Protein AF-A0A2M6W1D3-F1 (afdb_monomer_lite)

Structure (mmCIF, N/CA/C/O backbone):
data_AF-A0A2M6W1D3-F1
#
_entry.id   AF-A0A2M6W1D3-F1
#
loop_
_atom_site.group_PDB
_atom_site.id
_atom_site.type_symbol
_atom_site.label_atom_id
_atom_site.label_alt_id
_atom_site.label_comp_id
_atom_site.label_asym_id
_atom_site.label_entity_id
_atom_site.label_seq_id
_atom_site.pdbx_PDB_ins_code
_atom_site.Cartn_x
_atom_site.Cartn_y
_atom_site.Cartn_z
_atom_site.occupancy
_atom_site.B_iso_or_equiv
_atom_site.auth_seq_id
_atom_site.auth_comp_id
_atom_site.auth_asym_id
_atom_site.auth_atom_id
_atom_site.pdbx_PDB_model_num
ATOM 1 N N . MET A 1 1 ? -24.817 -2.370 15.921 1.00 68.31 1 MET A N 1
ATOM 2 C CA . MET A 1 1 ? -23.469 -1.925 16.345 1.00 68.31 1 MET A CA 1
ATOM 3 C C . MET A 1 1 ? -22.433 -2.839 15.699 1.00 68.31 1 MET A C 1
ATOM 5 O O . MET A 1 1 ? -22.484 -4.038 15.940 1.00 68.31 1 MET A O 1
ATOM 9 N N . VAL A 1 2 ? -21.548 -2.332 14.832 1.00 80.88 2 VAL A N 1
ATOM 10 C CA . VAL A 1 2 ? -20.519 -3.176 14.184 1.00 80.88 2 VAL A CA 1
ATOM 11 C C . VAL A 1 2 ? -19.454 -3.549 15.217 1.00 80.88 2 VAL A C 1
ATOM 13 O O . VAL A 1 2 ? -18.912 -2.672 15.891 1.00 80.88 2 VAL A O 1
ATOM 16 N N . ASN A 1 3 ? -19.146 -4.840 15.347 1.00 92.31 3 ASN A N 1
ATOM 17 C CA . ASN A 1 3 ? -18.143 -5.343 16.285 1.00 92.31 3 ASN A CA 1
ATOM 18 C C . ASN A 1 3 ? -16.771 -4.669 16.045 1.00 92.31 3 ASN A C 1
ATOM 20 O O . ASN A 1 3 ? -16.336 -4.509 14.903 1.00 92.31 3 ASN A O 1
ATOM 24 N N . ARG A 1 4 ? -16.059 -4.294 17.120 1.00 91.62 4 ARG A N 1
ATOM 25 C CA . ARG A 1 4 ? -14.717 -3.685 17.047 1.00 91.62 4 ARG A CA 1
ATOM 26 C C . ARG A 1 4 ? -13.729 -4.506 16.216 1.00 91.62 4 ARG A C 1
ATOM 28 O O . ARG A 1 4 ? -12.936 -3.915 15.492 1.00 91.62 4 ARG A O 1
ATOM 35 N N . TYR A 1 5 ? -13.809 -5.835 16.293 1.00 94.50 5 TYR A N 1
ATOM 36 C CA . TYR A 1 5 ? -12.945 -6.737 15.534 1.00 94.50 5 TYR A CA 1
ATOM 37 C C . TYR A 1 5 ? -13.270 -6.700 14.040 1.00 94.50 5 TYR A C 1
ATOM 39 O O . TYR A 1 5 ? -12.359 -6.664 13.222 1.00 94.50 5 TYR A O 1
ATOM 47 N N . VAL A 1 6 ? -14.555 -6.602 13.688 1.00 95.06 6 VAL A N 1
ATOM 48 C CA . VAL A 1 6 ? -15.001 -6.441 12.296 1.00 95.06 6 VAL A CA 1
ATOM 49 C C . VAL A 1 6 ? -14.519 -5.106 11.730 1.00 95.06 6 VAL A C 1
ATOM 51 O O . VAL A 1 6 ? -13.974 -5.073 10.633 1.00 95.06 6 VAL A O 1
ATOM 54 N N . ARG A 1 7 ? -14.632 -4.008 12.491 1.00 93.50 7 ARG A N 1
ATOM 55 C CA . ARG A 1 7 ? -14.107 -2.696 12.069 1.00 93.50 7 ARG A CA 1
ATOM 56 C C . ARG A 1 7 ? -12.603 -2.732 11.827 1.00 93.50 7 ARG A C 1
ATOM 58 O O . ARG A 1 7 ? -12.141 -2.195 10.828 1.00 93.50 7 ARG A O 1
ATOM 65 N N . LEU A 1 8 ? -11.851 -3.357 12.734 1.00 96.12 8 LEU A N 1
ATOM 66 C CA . LEU A 1 8 ? -10.405 -3.517 12.597 1.00 96.12 8 LEU A CA 1
ATOM 67 C C . LEU A 1 8 ? -10.064 -4.313 11.335 1.00 96.12 8 LEU A C 1
ATOM 69 O O . LEU A 1 8 ? -9.283 -3.848 10.514 1.00 96.12 8 LEU A O 1
ATOM 73 N N . PHE A 1 9 ? -10.698 -5.472 11.162 1.00 97.56 9 PHE A N 1
ATOM 74 C CA . PHE A 1 9 ? -10.485 -6.344 10.014 1.00 97.56 9 PHE A CA 1
ATOM 75 C C . PHE A 1 9 ? -10.762 -5.623 8.691 1.00 97.56 9 PHE A C 1
ATOM 77 O O . PHE A 1 9 ? -9.883 -5.550 7.837 1.00 97.56 9 PHE A O 1
ATOM 84 N N . LEU A 1 10 ? -11.939 -5.004 8.552 1.00 97.38 10 LEU A N 1
ATOM 85 C CA . LEU A 1 10 ? -12.311 -4.267 7.342 1.00 97.38 10 LEU A CA 1
ATOM 86 C C . LEU A 1 10 ? -11.357 -3.107 7.056 1.00 97.38 10 LEU A C 1
ATOM 88 O O . LEU A 1 10 ? -11.041 -2.842 5.900 1.00 97.38 10 LEU A O 1
ATOM 92 N N . SER A 1 11 ? -10.861 -2.446 8.102 1.00 97.69 11 SER A N 1
ATOM 93 C CA . SER A 1 11 ? -9.961 -1.307 7.940 1.00 97.69 11 SER A CA 1
ATOM 94 C C . SER A 1 11 ? -8.629 -1.702 7.299 1.00 97.69 11 SER A C 1
ATOM 96 O O . SER A 1 11 ? -8.086 -0.906 6.547 1.00 97.69 11 SER A O 1
ATOM 98 N N . TYR A 1 12 ? -8.125 -2.920 7.522 1.00 98.19 12 TYR A N 1
ATOM 99 C CA . TYR A 1 12 ? -6.930 -3.421 6.828 1.00 98.19 12 TYR A CA 1
ATOM 100 C C . TYR A 1 12 ? -7.259 -4.127 5.513 1.00 98.19 12 TYR A C 1
ATOM 102 O O . TYR A 1 12 ? -6.536 -3.962 4.535 1.00 98.19 12 TYR A O 1
ATOM 110 N N . VAL A 1 13 ? -8.361 -4.873 5.448 1.00 98.31 13 VAL A N 1
ATOM 111 C CA . VAL A 1 13 ? -8.743 -5.593 4.225 1.00 98.31 13 VAL A CA 1
ATOM 112 C C . VAL A 1 13 ? -9.032 -4.644 3.070 1.00 98.31 13 VAL A C 1
ATOM 114 O O . VAL A 1 13 ? -8.676 -4.958 1.942 1.00 98.31 13 VAL A O 1
ATOM 117 N N . LEU A 1 14 ? -9.632 -3.480 3.321 1.00 97.94 14 LEU A N 1
ATOM 118 C CA . LEU A 1 14 ? -9.988 -2.553 2.246 1.00 97.94 14 LEU A CA 1
ATOM 119 C C . LEU A 1 14 ? -8.753 -1.979 1.513 1.00 97.94 14 LEU A C 1
ATOM 121 O O . LEU A 1 14 ? -8.679 -2.154 0.295 1.00 97.94 14 LEU A O 1
ATOM 125 N N . PRO A 1 15 ? -7.750 -1.367 2.184 1.00 98.06 15 PRO A N 1
ATOM 126 C CA . PRO A 1 15 ? -6.541 -0.884 1.512 1.00 98.06 15 PRO A CA 1
ATOM 127 C C . PRO A 1 15 ? -5.729 -2.002 0.855 1.00 98.06 15 PRO A C 1
ATOM 129 O O . PRO A 1 15 ? -5.329 -1.873 -0.300 1.00 98.06 15 PRO A O 1
ATOM 132 N N . PHE A 1 16 ? -5.519 -3.119 1.559 1.00 98.25 16 PHE A N 1
ATOM 133 C CA . PHE A 1 16 ? -4.771 -4.249 1.005 1.00 98.25 16 PHE A CA 1
ATOM 134 C C . PHE A 1 16 ? -5.502 -4.904 -0.170 1.00 98.25 16 PHE A C 1
ATOM 136 O O . PHE A 1 16 ? -4.865 -5.283 -1.147 1.00 98.25 16 PHE A O 1
ATOM 143 N N . GLY A 1 17 ? -6.830 -5.001 -0.110 1.00 98.00 17 GLY A N 1
ATOM 144 C CA . GLY A 1 17 ? -7.662 -5.510 -1.196 1.00 98.00 17 GLY A CA 1
ATOM 145 C C . GLY A 1 17 ? -7.583 -4.623 -2.434 1.00 98.00 17 GLY A C 1
ATOM 146 O O . GLY A 1 17 ? -7.356 -5.128 -3.530 1.00 98.00 17 GLY A O 1
ATOM 147 N N . ALA A 1 18 ? -7.674 -3.300 -2.267 1.00 97.12 18 ALA A N 1
ATOM 148 C CA . ALA A 1 18 ? -7.478 -2.353 -3.364 1.00 97.12 18 ALA A CA 1
ATOM 149 C C . ALA A 1 18 ? -6.077 -2.489 -3.986 1.00 97.12 18 ALA A C 1
ATOM 151 O O . ALA A 1 18 ? -5.941 -2.564 -5.208 1.00 97.12 18 ALA A O 1
ATOM 152 N N . GLY A 1 19 ? -5.044 -2.599 -3.145 1.00 96.56 19 GLY A N 1
ATOM 153 C CA . GLY A 1 19 ? -3.672 -2.828 -3.586 1.00 96.56 19 GLY A CA 1
ATOM 154 C C . GLY A 1 19 ? -3.479 -4.145 -4.334 1.00 96.56 19 GLY A C 1
ATOM 155 O O . GLY A 1 19 ? -2.810 -4.176 -5.366 1.00 96.56 19 GLY A O 1
ATOM 156 N N . PHE A 1 20 ? -4.097 -5.225 -3.857 1.00 97.00 20 PHE A N 1
ATOM 157 C CA . PHE A 1 20 ? -4.066 -6.532 -4.508 1.00 97.00 20 PHE A CA 1
ATOM 158 C C . PHE A 1 20 ? -4.719 -6.485 -5.890 1.00 97.00 20 PHE A C 1
ATOM 160 O O . PHE A 1 20 ? -4.106 -6.915 -6.865 1.00 97.00 20 PHE A O 1
ATOM 167 N N . VAL A 1 21 ? -5.921 -5.910 -5.992 1.00 97.56 21 VAL A N 1
ATOM 168 C CA . VAL A 1 21 ? -6.631 -5.758 -7.269 1.00 97.56 21 VAL A CA 1
ATOM 169 C C . VAL A 1 21 ? -5.798 -4.928 -8.246 1.00 97.56 21 VAL A C 1
ATOM 171 O O . VAL A 1 21 ? -5.587 -5.349 -9.380 1.00 97.56 21 VAL A O 1
ATOM 174 N N . GLY A 1 22 ? -5.252 -3.790 -7.807 1.00 95.00 22 GLY A N 1
ATOM 175 C CA . GLY A 1 22 ? -4.374 -2.967 -8.641 1.00 95.00 22 GLY A CA 1
ATOM 176 C C . GLY A 1 22 ? -3.122 -3.717 -9.106 1.00 95.00 22 GLY A C 1
ATOM 177 O O . GLY A 1 22 ? -2.772 -3.672 -10.286 1.00 95.00 22 GLY A O 1
ATOM 178 N N . SER A 1 23 ? -2.472 -4.457 -8.204 1.00 93.62 23 SER A N 1
ATOM 179 C CA . SER A 1 23 ? -1.282 -5.260 -8.513 1.00 93.62 23 SER A CA 1
ATOM 180 C C . SER A 1 23 ? -1.586 -6.382 -9.507 1.00 93.62 23 SER A C 1
ATOM 182 O O . SER A 1 23 ? -0.824 -6.589 -10.447 1.00 93.62 23 SER A O 1
ATOM 184 N N . PHE A 1 24 ? -2.734 -7.050 -9.379 1.00 95.81 24 PHE A N 1
ATOM 185 C CA . PHE A 1 24 ? -3.146 -8.131 -10.275 1.00 95.81 24 PHE A CA 1
ATOM 186 C C . PHE A 1 24 ? -3.181 -7.695 -11.749 1.00 95.81 24 PHE A C 1
ATOM 188 O O . PHE A 1 24 ? -2.719 -8.423 -12.626 1.00 95.81 24 PHE A O 1
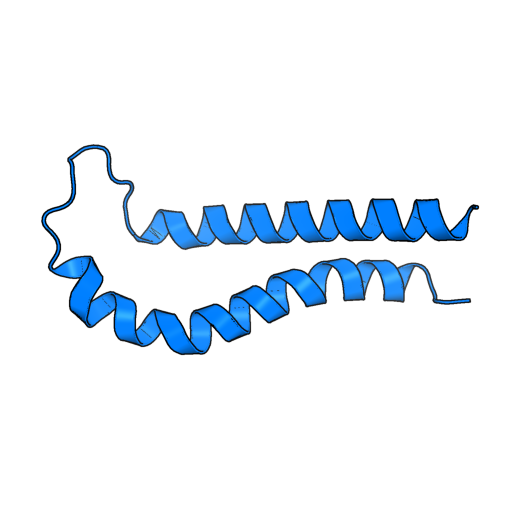ATOM 195 N N . PHE A 1 25 ? -3.657 -6.477 -12.026 1.00 93.88 25 PHE A N 1
ATOM 196 C CA . PHE A 1 25 ? -3.719 -5.947 -13.392 1.00 93.88 25 PHE A CA 1
ATOM 197 C C . PHE A 1 25 ? -2.414 -5.298 -13.874 1.00 93.88 25 PHE A C 1
ATOM 199 O O . PHE A 1 25 ? -2.166 -5.238 -15.081 1.00 93.88 25 PHE A O 1
ATOM 206 N N . THR A 1 26 ? -1.581 -4.794 -12.960 1.00 91.19 26 THR A N 1
ATOM 207 C CA . THR A 1 26 ? -0.400 -3.986 -13.308 1.00 91.19 26 THR A CA 1
ATOM 208 C C . THR A 1 26 ? 0.907 -4.774 -13.265 1.00 91.19 26 THR A C 1
ATOM 210 O O . THR A 1 26 ? 1.730 -4.613 -14.167 1.00 91.19 26 THR A O 1
ATOM 213 N N . ALA A 1 27 ? 1.092 -5.674 -12.296 1.00 90.62 27 ALA A N 1
ATOM 214 C CA . ALA A 1 27 ? 2.338 -6.410 -12.084 1.00 90.62 27 ALA A CA 1
ATOM 215 C C . ALA A 1 27 ? 2.845 -7.174 -13.324 1.00 90.62 27 ALA A C 1
ATOM 217 O O . ALA A 1 27 ? 4.045 -7.094 -13.601 1.00 90.62 27 ALA A O 1
ATOM 218 N N . PRO A 1 28 ? 1.992 -7.846 -14.130 1.00 90.00 28 PRO A N 1
ATOM 219 C CA . PRO A 1 28 ? 2.456 -8.523 -15.343 1.00 90.00 28 PRO A CA 1
ATOM 220 C C . PRO A 1 28 ? 3.029 -7.558 -16.387 1.00 90.00 28 PRO A C 1
ATOM 222 O O . PRO A 1 28 ? 3.954 -7.909 -17.114 1.00 90.00 28 PRO A O 1
ATOM 225 N N . LYS A 1 29 ? 2.496 -6.332 -16.449 1.00 88.50 29 LYS A N 1
ATOM 226 C CA . LYS A 1 29 ? 2.885 -5.317 -17.435 1.00 88.50 29 LYS A CA 1
ATOM 227 C C . LYS A 1 29 ? 4.129 -4.542 -17.015 1.00 88.50 29 LYS A C 1
ATOM 229 O O . LYS A 1 29 ? 4.859 -4.069 -17.870 1.00 88.50 29 LYS A O 1
ATOM 234 N N . ILE A 1 30 ? 4.417 -4.426 -15.718 1.00 88.94 30 ILE A N 1
ATOM 235 C CA . ILE A 1 30 ? 5.607 -3.703 -15.235 1.00 88.94 30 ILE A CA 1
ATOM 236 C C . ILE A 1 30 ? 6.885 -4.273 -15.869 1.00 88.94 30 ILE A C 1
ATOM 238 O O . ILE A 1 30 ? 7.718 -3.516 -16.356 1.00 88.94 30 ILE A O 1
ATOM 242 N N . LYS A 1 31 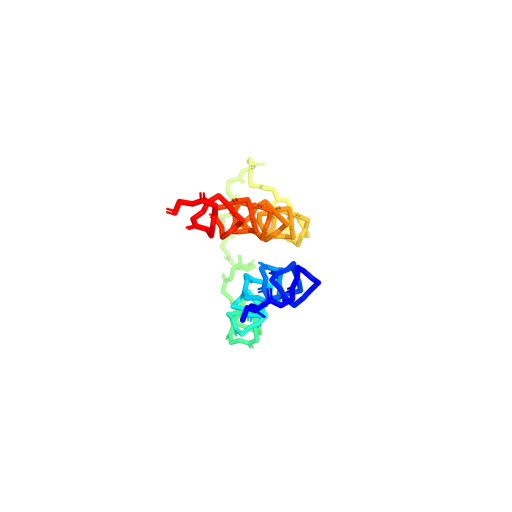? 7.002 -5.602 -15.975 1.00 85.56 31 LYS A N 1
ATOM 243 C CA . LYS A 1 31 ? 8.180 -6.261 -16.566 1.00 85.56 31 LYS A CA 1
ATOM 244 C C . LYS A 1 31 ? 8.390 -5.985 -18.061 1.00 85.56 31 LYS A C 1
ATOM 246 O O . LYS A 1 31 ? 9.448 -6.327 -18.572 1.00 85.56 31 LYS A O 1
ATOM 251 N N . THR A 1 32 ? 7.406 -5.428 -18.770 1.00 89.38 32 THR A N 1
ATOM 252 C CA . THR A 1 32 ? 7.508 -5.201 -20.220 1.00 89.38 32 THR A CA 1
ATOM 253 C C . THR A 1 32 ? 7.954 -3.790 -20.577 1.00 89.38 32 THR A C 1
ATOM 255 O O . THR A 1 32 ? 8.562 -3.612 -21.623 1.00 89.38 32 THR A O 1
ATOM 258 N N . TRP A 1 33 ? 7.641 -2.788 -19.749 1.00 90.38 33 TRP A N 1
ATOM 259 C CA . TRP A 1 33 ? 7.958 -1.382 -20.043 1.00 90.38 33 TRP A CA 1
ATOM 260 C C . TRP A 1 33 ? 8.831 -0.722 -18.974 1.00 90.38 33 TRP A C 1
ATOM 262 O O . TRP A 1 33 ? 9.675 0.102 -19.297 1.00 90.38 33 TRP A O 1
ATOM 272 N N . TYR A 1 34 ? 8.660 -1.065 -17.695 1.00 91.00 34 TYR A N 1
ATOM 273 C CA . TYR A 1 34 ? 9.349 -0.362 -16.610 1.00 91.00 34 TYR A CA 1
ATOM 274 C C . TYR A 1 34 ? 10.837 -0.723 -16.549 1.00 91.00 34 TYR A C 1
ATOM 276 O O . TYR A 1 34 ? 11.680 0.100 -16.200 1.00 91.00 34 TYR A O 1
ATOM 284 N N . THR A 1 35 ? 11.178 -1.958 -16.917 1.00 89.69 35 THR A N 1
ATOM 285 C CA . THR A 1 35 ? 12.560 -2.452 -16.946 1.00 89.69 35 THR A CA 1
ATOM 286 C C . THR A 1 35 ? 13.354 -1.934 -18.143 1.00 89.69 35 THR A C 1
ATOM 288 O O . THR A 1 35 ? 14.575 -2.014 -18.114 1.00 89.69 35 THR A O 1
ATOM 291 N N . THR A 1 36 ? 12.688 -1.413 -19.178 1.00 93.25 36 THR A N 1
ATOM 292 C CA . THR A 1 36 ? 13.332 -0.877 -20.390 1.00 93.25 36 THR A CA 1
ATOM 293 C C . THR A 1 36 ? 13.586 0.627 -20.313 1.00 93.25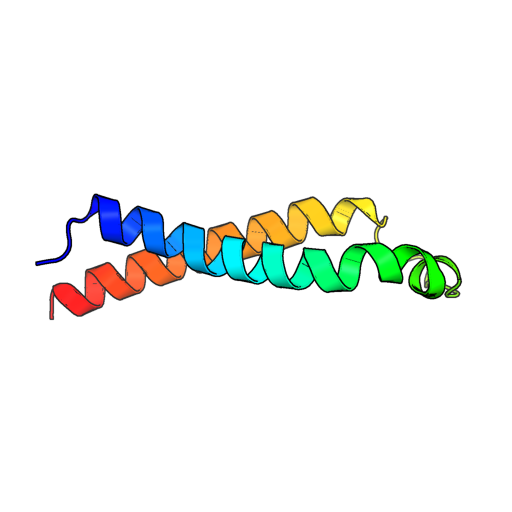 36 THR A C 1
ATOM 295 O O . THR A 1 36 ? 14.118 1.200 -21.257 1.00 93.25 36 THR A O 1
ATOM 298 N N . LEU A 1 37 ? 13.162 1.284 -19.231 1.00 93.06 37 LEU A N 1
ATOM 299 C CA . LEU A 1 37 ? 13.390 2.710 -19.029 1.00 93.06 37 LEU A CA 1
ATOM 300 C C . LEU A 1 37 ? 14.844 2.987 -18.662 1.00 93.06 37 LEU A C 1
ATOM 302 O O . LEU A 1 37 ? 15.438 2.260 -17.865 1.00 93.06 37 LEU A O 1
ATOM 306 N N . ASP A 1 38 ? 15.365 4.099 -19.172 1.00 94.50 38 ASP A N 1
ATOM 307 C CA . ASP A 1 38 ? 16.580 4.699 -18.638 1.00 94.50 38 ASP A CA 1
ATOM 308 C C . ASP A 1 38 ? 16.243 5.374 -17.298 1.00 94.50 38 ASP A C 1
ATOM 310 O O . ASP A 1 38 ? 15.559 6.401 -17.243 1.00 94.50 38 ASP A O 1
ATOM 314 N N . LYS A 1 39 ? 16.610 4.712 -16.196 1.00 92.00 39 LYS A N 1
ATOM 315 C CA . LYS A 1 39 ? 16.257 5.126 -14.833 1.00 92.00 39 LYS A CA 1
ATOM 316 C C . LYS A 1 39 ? 17.380 6.007 -14.265 1.00 92.00 39 LYS A C 1
ATOM 318 O O . LYS A 1 39 ? 18.535 5.583 -14.290 1.00 92.00 39 LYS A O 1
ATOM 323 N N . PRO A 1 40 ? 17.074 7.170 -13.656 1.00 94.12 40 PRO A N 1
ATOM 324 C CA . PRO A 1 40 ? 18.068 7.957 -12.927 1.00 94.12 40 PRO A CA 1
ATOM 325 C C . PRO A 1 40 ? 18.772 7.127 -11.847 1.00 94.12 40 PRO A C 1
ATOM 327 O O . PRO A 1 40 ? 18.140 6.272 -11.223 1.00 94.12 40 PRO A O 1
ATOM 330 N N . SER A 1 41 ? 20.033 7.445 -11.546 1.00 94.31 41 SER A N 1
ATOM 331 C CA . SER A 1 41 ? 20.852 6.723 -10.554 1.00 94.31 41 SER A CA 1
ATOM 332 C C . SER A 1 41 ? 20.290 6.733 -9.126 1.00 94.31 41 SER A C 1
ATOM 334 O O . SER A 1 41 ? 20.632 5.866 -8.328 1.00 94.31 41 SER A O 1
ATOM 336 N N . LEU A 1 42 ? 19.409 7.686 -8.803 1.00 95.50 42 LEU A N 1
ATOM 337 C CA . LEU A 1 42 ? 18.714 7.779 -7.512 1.00 95.50 42 LEU A CA 1
ATOM 338 C C . LEU A 1 42 ? 17.449 6.909 -7.428 1.00 95.50 42 LEU A C 1
ATOM 340 O O . LEU A 1 42 ? 16.797 6.877 -6.384 1.00 95.50 42 LEU A O 1
ATOM 344 N N . SER A 1 43 ? 17.066 6.230 -8.512 1.00 94.19 43 SER A N 1
ATOM 345 C CA . SER A 1 43 ? 15.884 5.368 -8.512 1.00 94.19 43 SER A CA 1
ATOM 346 C C . SER A 1 43 ? 16.131 4.153 -7.615 1.00 94.19 43 SER A C 1
ATOM 348 O O . SER A 1 43 ? 17.144 3.469 -7.785 1.00 94.19 43 SER A O 1
ATOM 350 N N . PRO A 1 44 ? 15.230 3.844 -6.668 1.00 92.75 44 PRO A N 1
ATOM 351 C CA . PRO A 1 44 ? 15.412 2.692 -5.805 1.00 92.75 44 PRO A CA 1
ATOM 352 C C . PRO A 1 44 ? 15.287 1.385 -6.606 1.00 92.75 44 PRO A C 1
ATOM 354 O O . PRO A 1 44 ? 14.597 1.347 -7.630 1.00 92.75 44 PRO A O 1
ATOM 357 N N . PRO A 1 45 ? 15.892 0.286 -6.124 1.00 92.31 45 PRO A N 1
ATOM 358 C CA . PRO A 1 45 ? 15.686 -1.034 -6.707 1.00 92.31 45 PRO A CA 1
ATOM 359 C C . PRO A 1 45 ? 14.205 -1.442 -6.744 1.00 92.31 45 PRO A C 1
ATOM 361 O O . PRO A 1 45 ? 13.456 -1.173 -5.805 1.00 92.31 45 PRO A O 1
ATOM 364 N N . ASP A 1 46 ? 13.798 -2.187 -7.775 1.00 90.88 46 ASP A N 1
ATOM 365 C CA . ASP A 1 46 ? 12.397 -2.580 -8.006 1.00 90.88 46 ASP A CA 1
ATOM 366 C C . ASP A 1 46 ? 11.765 -3.364 -6.828 1.00 90.88 46 ASP A C 1
ATOM 368 O O . ASP A 1 46 ? 10.553 -3.330 -6.618 1.00 90.88 46 ASP A O 1
ATOM 372 N N . TRP A 1 47 ? 12.558 -4.050 -6.000 1.00 91.88 47 TRP A N 1
ATOM 373 C CA . TRP A 1 47 ? 12.032 -4.768 -4.832 1.00 91.88 47 TRP A CA 1
ATOM 374 C C . TRP A 1 47 ? 11.517 -3.833 -3.725 1.00 91.88 47 TRP A C 1
ATOM 376 O O . TRP A 1 47 ? 10.674 -4.247 -2.930 1.00 91.88 47 TRP A O 1
ATOM 386 N N . VAL A 1 48 ? 11.966 -2.571 -3.686 1.00 95.94 48 VAL A N 1
ATOM 387 C CA . VAL A 1 48 ? 11.590 -1.575 -2.664 1.00 95.94 48 VAL A CA 1
ATOM 388 C C . VAL A 1 48 ? 10.107 -1.201 -2.746 1.00 95.94 48 VAL A C 1
ATOM 390 O O . VAL A 1 48 ? 9.504 -0.841 -1.732 1.00 95.94 48 VAL A O 1
ATOM 393 N N . PHE A 1 49 ? 9.477 -1.358 -3.915 1.00 92.62 49 PHE A N 1
ATOM 394 C CA . PHE A 1 49 ? 8.043 -1.117 -4.070 1.00 92.62 49 PHE A CA 1
ATOM 395 C C . PHE A 1 49 ? 7.204 -1.965 -3.104 1.00 92.62 49 PHE A C 1
ATOM 397 O O . PHE A 1 49 ? 6.246 -1.450 -2.530 1.00 92.62 49 PHE A O 1
ATOM 404 N N . ALA A 1 50 ? 7.560 -3.235 -2.878 1.00 93.62 50 ALA A N 1
ATOM 405 C CA . ALA A 1 50 ? 6.759 -4.123 -2.035 1.00 93.62 50 ALA A CA 1
ATOM 406 C C . ALA A 1 50 ? 6.731 -3.684 -0.551 1.00 93.62 50 ALA A C 1
ATOM 408 O O . ALA A 1 50 ? 5.629 -3.524 -0.013 1.00 93.62 50 ALA A O 1
ATOM 409 N N . PRO A 1 51 ? 7.872 -3.409 0.117 1.00 97.25 51 PRO A N 1
ATOM 410 C CA . PRO A 1 51 ? 7.880 -2.846 1.468 1.00 97.25 51 PRO A CA 1
ATOM 411 C C . PRO A 1 51 ? 7.171 -1.493 1.578 1.00 97.25 51 PRO A C 1
ATOM 413 O O . PRO A 1 51 ? 6.397 -1.291 2.513 1.00 97.25 51 PRO A O 1
ATOM 416 N N . VAL A 1 52 ? 7.391 -0.582 0.622 1.00 97.94 52 VAL A N 1
ATOM 417 C CA . VAL A 1 52 ? 6.800 0.767 0.655 1.00 97.94 52 VAL A CA 1
ATOM 418 C C . VAL A 1 52 ? 5.278 0.701 0.560 1.00 97.94 52 VAL A C 1
ATOM 420 O O . VAL A 1 52 ? 4.587 1.255 1.415 1.00 97.94 52 VAL A O 1
ATOM 423 N N . TRP A 1 53 ? 4.737 -0.027 -0.421 1.00 96.81 53 TRP A N 1
ATOM 424 C CA . TRP A 1 53 ? 3.289 -0.184 -0.566 1.00 96.81 53 TRP A CA 1
ATOM 425 C C . TRP A 1 53 ? 2.661 -0.901 0.626 1.00 96.81 53 TRP A C 1
ATOM 427 O O . TRP A 1 53 ? 1.615 -0.475 1.110 1.00 96.81 53 TRP A O 1
ATOM 437 N N . THR A 1 54 ? 3.324 -1.932 1.155 1.00 97.62 54 THR A N 1
ATOM 438 C CA . THR A 1 54 ? 2.869 -2.617 2.374 1.00 97.62 54 THR A CA 1
ATOM 439 C C . THR A 1 54 ? 2.784 -1.645 3.549 1.00 97.62 54 THR A C 1
ATOM 441 O O . THR A 1 54 ? 1.761 -1.596 4.233 1.00 97.62 54 THR A O 1
ATOM 444 N N . GLY A 1 55 ? 3.818 -0.823 3.756 1.00 98.50 55 GLY A N 1
ATOM 445 C CA . GLY A 1 55 ? 3.827 0.209 4.792 1.00 98.50 55 GLY A CA 1
ATOM 446 C C . GLY A 1 55 ? 2.681 1.206 4.625 1.00 98.50 55 GLY A C 1
ATOM 447 O O . GLY A 1 55 ? 1.955 1.480 5.580 1.00 98.50 55 GLY A O 1
ATOM 448 N N . ILE A 1 56 ? 2.451 1.684 3.401 1.00 98.25 56 ILE A N 1
ATOM 449 C CA . ILE A 1 56 ? 1.347 2.596 3.085 1.00 98.25 56 ILE A CA 1
ATOM 450 C C . ILE A 1 56 ? -0.013 1.953 3.399 1.00 98.25 56 ILE A C 1
ATOM 452 O O . ILE A 1 56 ? -0.836 2.586 4.060 1.00 98.25 56 ILE A O 1
ATOM 456 N N . TYR A 1 57 ? -0.255 0.697 3.009 1.00 98.38 57 TYR A N 1
ATOM 457 C CA . TYR A 1 57 ? -1.525 0.017 3.298 1.00 98.38 57 TYR A CA 1
ATOM 458 C C . TYR A 1 57 ? -1.752 -0.210 4.797 1.00 98.38 57 TYR A C 1
ATOM 460 O O . TYR A 1 57 ? -2.881 -0.069 5.274 1.00 98.38 57 TYR A O 1
ATOM 468 N N . ILE A 1 58 ? -0.693 -0.479 5.569 1.00 98.56 58 ILE A N 1
ATOM 469 C CA . ILE A 1 58 ? -0.770 -0.547 7.036 1.00 98.56 58 ILE A CA 1
ATOM 470 C C . ILE A 1 58 ? -1.162 0.816 7.616 1.00 98.56 58 ILE A C 1
ATOM 472 O O . ILE A 1 58 ? -2.048 0.891 8.473 1.00 98.56 58 ILE A O 1
ATOM 476 N N . LEU A 1 59 ? -0.528 1.897 7.156 1.00 98.62 59 LEU A N 1
ATOM 477 C CA . LEU A 1 59 ? -0.822 3.254 7.621 1.00 98.62 59 LEU A CA 1
ATOM 478 C C . LEU A 1 59 ? -2.259 3.664 7.281 1.00 98.62 59 LEU A C 1
ATOM 480 O O . LEU A 1 59 ? -2.972 4.159 8.154 1.00 98.62 59 LEU A O 1
ATOM 484 N N . MET A 1 60 ? -2.713 3.386 6.057 1.00 98.56 60 MET A N 1
ATOM 485 C CA . MET A 1 60 ? -4.093 3.616 5.621 1.00 98.56 60 MET A CA 1
ATOM 486 C C . MET A 1 60 ? -5.091 2.850 6.487 1.00 98.56 60 MET A C 1
ATOM 488 O O . MET A 1 60 ? -6.046 3.444 6.988 1.00 98.56 60 MET A O 1
ATOM 492 N N . GLY A 1 61 ? -4.861 1.554 6.720 1.00 98.25 61 GLY A N 1
ATOM 493 C CA . GLY A 1 61 ? -5.766 0.753 7.542 1.00 98.25 61 GLY A CA 1
ATOM 494 C C . GLY A 1 61 ? -5.805 1.205 8.999 1.00 98.25 61 GLY A C 1
ATOM 495 O O . GLY A 1 61 ? -6.872 1.280 9.610 1.00 98.25 61 GLY A O 1
ATOM 496 N N . THR A 1 62 ? -4.659 1.628 9.533 1.00 98.06 62 THR A N 1
ATOM 497 C CA . THR A 1 62 ? -4.569 2.219 10.873 1.00 98.06 62 THR A CA 1
ATOM 498 C C . THR A 1 62 ? -5.352 3.532 10.955 1.00 98.06 62 THR A C 1
ATOM 500 O O . THR A 1 62 ? -6.117 3.737 11.901 1.00 98.06 62 THR A O 1
ATOM 503 N N . ALA A 1 63 ? -5.201 4.417 9.966 1.00 97.81 63 ALA A N 1
ATOM 504 C CA . ALA A 1 63 ? -5.930 5.680 9.895 1.00 97.81 63 ALA A CA 1
ATOM 505 C C . ALA A 1 63 ? -7.447 5.449 9.794 1.00 97.81 63 ALA A C 1
ATOM 507 O O . ALA A 1 63 ? -8.206 6.020 10.581 1.00 97.81 63 ALA A O 1
ATOM 508 N N . LEU A 1 64 ? -7.879 4.548 8.906 1.00 97.38 64 LEU A N 1
ATOM 509 C CA . LEU A 1 64 ? -9.284 4.189 8.717 1.00 97.38 64 LEU A CA 1
ATOM 510 C C . LEU A 1 64 ? -9.906 3.633 10.003 1.00 97.38 64 LEU A C 1
ATOM 512 O O . LEU A 1 64 ? -10.970 4.091 10.421 1.00 97.38 64 LEU A O 1
ATOM 516 N N . TYR A 1 65 ? -9.215 2.723 10.696 1.00 96.81 65 TYR A N 1
ATOM 517 C CA . TYR A 1 65 ? -9.704 2.179 11.963 1.00 96.81 65 TYR A CA 1
ATOM 518 C C . TYR A 1 65 ? -9.856 3.261 13.040 1.00 96.81 65 TYR A C 1
ATOM 520 O O . TYR A 1 65 ? -10.855 3.284 13.767 1.00 96.81 65 TYR A O 1
ATOM 528 N N . ARG A 1 66 ? -8.886 4.182 13.150 1.00 95.75 66 ARG A N 1
ATOM 529 C CA . ARG A 1 66 ? -8.949 5.296 14.110 1.00 95.75 66 ARG A CA 1
ATOM 530 C C . ARG A 1 66 ? -10.141 6.207 13.827 1.00 95.75 66 ARG A C 1
ATOM 532 O O . ARG A 1 66 ? -10.886 6.502 14.760 1.00 95.75 66 ARG A O 1
ATOM 539 N N . ILE A 1 67 ? -10.347 6.594 12.568 1.00 95.62 67 ILE A N 1
ATOM 540 C CA . ILE A 1 67 ? -11.470 7.446 12.152 1.00 95.62 67 ILE A CA 1
ATOM 541 C C . ILE A 1 67 ? -12.803 6.747 12.419 1.00 95.62 67 ILE A C 1
ATOM 543 O O . ILE A 1 67 ? -13.685 7.339 13.035 1.00 95.62 67 ILE A O 1
ATOM 547 N N . TRP A 1 68 ? -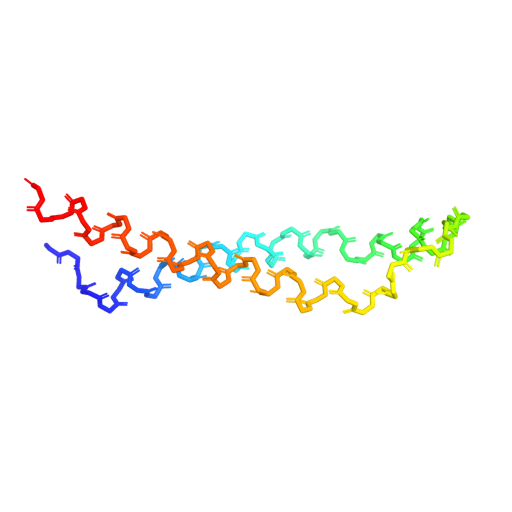12.943 5.474 12.037 1.00 94.38 68 TRP A N 1
ATOM 548 C CA . TRP A 1 68 ? -14.190 4.729 12.228 1.00 94.38 68 TRP A CA 1
ATOM 549 C C . TRP A 1 68 ? -14.543 4.575 13.711 1.00 94.38 68 TRP A C 1
ATOM 551 O O . TRP A 1 68 ? -15.703 4.709 14.097 1.00 94.38 68 TRP A O 1
ATOM 561 N N . ARG A 1 69 ? -13.548 4.344 14.579 1.00 92.25 69 ARG A N 1
ATOM 562 C CA . ARG A 1 69 ? -13.795 4.340 16.025 1.00 92.25 69 ARG A CA 1
ATOM 563 C C . ARG A 1 69 ? -14.262 5.702 16.523 1.00 92.25 69 ARG A C 1
ATOM 565 O O . ARG A 1 69 ? -15.270 5.747 17.211 1.00 92.25 69 ARG A O 1
ATOM 572 N N . LEU A 1 70 ? -13.565 6.782 16.170 1.00 89.31 70 LEU A N 1
ATOM 573 C CA . LEU A 1 70 ? -13.913 8.136 16.615 1.00 89.31 70 LEU A CA 1
ATOM 574 C C . LEU A 1 70 ? -15.305 8.565 16.139 1.00 89.31 70 LEU A C 1
ATOM 576 O O . LEU A 1 70 ? -16.068 9.106 16.928 1.00 89.31 70 LEU A O 1
ATOM 580 N N . ALA A 1 71 ? -15.655 8.276 14.886 1.00 81.75 71 ALA A N 1
ATOM 581 C CA . ALA A 1 71 ? -16.960 8.601 14.318 1.00 81.75 71 ALA A CA 1
ATOM 582 C C . ALA A 1 71 ? -18.116 7.867 15.010 1.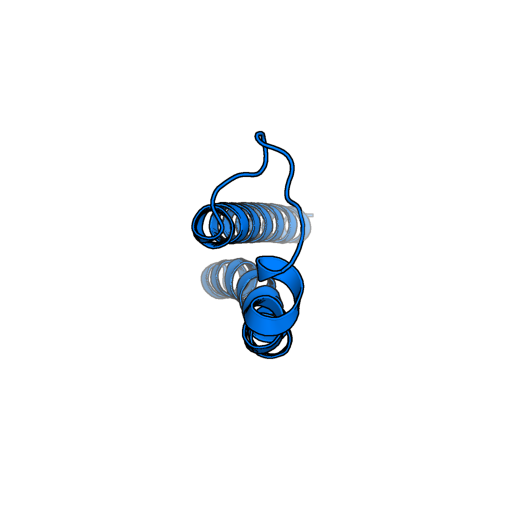00 81.75 71 ALA A C 1
ATOM 584 O O . ALA A 1 71 ? -19.214 8.394 15.058 1.00 81.75 71 ALA A O 1
ATOM 585 N N . HIS A 1 72 ? -17.877 6.672 15.559 1.00 72.19 72 HIS A N 1
ATOM 586 C CA . HIS A 1 72 ? -18.900 5.932 16.301 1.00 72.19 72 HIS A CA 1
ATOM 587 C C . HIS A 1 72 ? -19.103 6.467 17.734 1.00 72.19 72 HIS A C 1
ATOM 589 O O . HIS A 1 72 ? -20.134 6.199 18.344 1.00 72.19 72 HIS A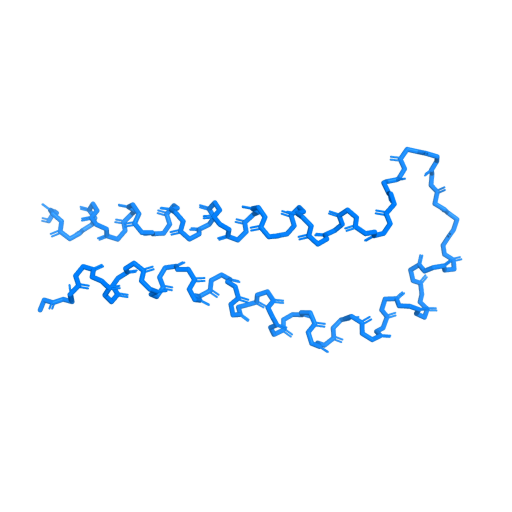 O 1
ATOM 595 N N . TYR A 1 73 ? -18.127 7.171 18.313 1.00 64.81 73 TYR A N 1
ATOM 596 C CA . TYR A 1 73 ? -18.268 7.763 19.652 1.00 64.81 73 TYR A CA 1
ATOM 597 C C . TYR A 1 73 ? -18.925 9.152 19.643 1.00 64.81 73 TYR A C 1
ATOM 599 O O . TYR A 1 73 ? -19.176 9.692 20.718 1.00 64.81 73 TYR A O 1
ATOM 607 N N . ARG A 1 74 ? -19.162 9.729 18.461 1.00 57.84 74 ARG A N 1
ATOM 608 C CA . ARG A 1 74 ? -19.976 10.937 18.272 1.00 57.84 74 ARG A CA 1
ATOM 609 C C . ARG A 1 74 ? -21.423 10.526 18.037 1.00 57.84 74 ARG A C 1
ATOM 611 O O . ARG A 1 74 ? -22.297 11.292 18.484 1.00 57.84 74 ARG A O 1
#

Radius of gyration: 16.88 Å; chains: 1; bounding box: 44×20×40 Å

Sequence (74 aa):
MVNRYVRLFLSYVLPFGAGFVGSFFTAPKIKTWYTTLDKPSLSPPDWVFAPVWTGIYILMGTALYRIWRLAHYR

pLDDT: mean 92.83, std 7.57, range [57.84, 98.62]

InterPro domains:
  IPR004307 TspO/MBR-related protein [PF03073] (13-70)
  IPR004307 TspO/MBR-related protein [PTHR10057] (6-69)
  IPR004307 TspO/MBR-related protein [cd15904] (13-69)
  IPR038330 TspO/MBR-related superfamily [G3DSA:1.20.1260.100] (1-73)

Secondary structure (DSSP, 8-state):
---HHHHHHHHHHHHHHHHHHHHHHHHHHHHHHGGGS---TTPPPGGGHHHHHHHHHHHHHHHHHHHHHHHH--

Foldseek 3Di:
DDDLVNLLVCLLCVLVVVVVVVCVVPVVVCVVPVVPDPDPPPDDPPVVVVVVSVVVSVVRSVVSSVVVVVVVVD

Organism: NCBI:txid1974650